Protein AF-A0A6A6SCZ5-F1 (afdb_monomer_lite)

Radius of gyration: 22.6 Å; chains: 1; bounding box: 43×75×67 Å

Secondary structure (DSSP, 8-state):
------PPP-TTSPP--EEEEEEEEEE---TT---EEEEEEEEEEEEPPTT--S------SPPSEEEEEEE-SGGGG-HHHHHHHHHHHHHHHHHHHHHHTTT--EEEEEEE----TT--HHHHHHHHHHHHHHHHHHHHS-----------

Foldseek 3Di:
DDDDPDDDDPPPDDPDFDKDWDWDWDWDDAPVPFTKIKTFIFIDGPDDPPPDDPPPPGPPDAFPAEDEDEDAAQCLVPNVVQSVVQSVVCVVCVVVCCVPVVNRTYMYMYTRNYDDPPDDPVNVVVVVVVRVVVRVVVVPDDPPPPDPPPDD

Organism: NCBI:txid1395130

pLDDT: mean 80.88, std 17.61, range [35.44, 97.88]

Sequence (152 aa):
MSRELTRRPLTGGLPLTKFRHHYIVEEAPSHDSTLCFTACIREDVVKIPEGWSSDFIIPNRRPQWSIQIYDTTPQSGNPEHLITLAEMLHSETREDREAWGRGEPDSVDIWGMPLTTDASDEERIAKCKAHVLAEITSRNAPEIFLYPATGQ

Structure (mmCIF, N/CA/C/O backbone):
data_AF-A0A6A6SCZ5-F1
#
_entry.id   AF-A0A6A6SCZ5-F1
#
loop_
_atom_site.group_PDB
_atom_site.id
_atom_site.type_symbol
_atom_site.label_atom_id
_atom_site.label_alt_id
_atom_site.label_comp_id
_atom_site.label_asym_id
_atom_site.label_entity_id
_atom_site.label_seq_id
_atom_site.pdbx_PDB_ins_code
_atom_site.Cartn_x
_atom_site.Cartn_y
_atom_site.Cartn_z
_atom_site.occupancy
_atom_site.B_iso_or_equiv
_atom_site.auth_seq_id
_atom_site.auth_comp_id
_atom_site.auth_asym_id
_atom_site.auth_atom_id
_atom_site.pdbx_PDB_model_num
ATOM 1 N N . MET A 1 1 ? 5.043 27.723 -48.270 1.00 35.44 1 MET A N 1
ATOM 2 C CA . MET A 1 1 ? 6.251 26.869 -48.310 1.00 35.44 1 MET A CA 1
ATOM 3 C C . MET A 1 1 ? 6.817 26.791 -46.899 1.00 35.44 1 MET A C 1
ATOM 5 O O . MET A 1 1 ? 7.420 27.758 -46.453 1.00 35.44 1 MET A O 1
ATOM 9 N N . SER A 1 2 ? 6.528 25.711 -46.168 1.00 41.91 2 SER A N 1
ATOM 10 C CA . SER A 1 2 ? 6.978 25.533 -44.779 1.00 41.91 2 SER A CA 1
ATOM 11 C C . SER A 1 2 ? 8.359 24.881 -44.783 1.00 41.91 2 SER A C 1
ATOM 13 O O . SER A 1 2 ? 8.536 23.836 -45.403 1.00 41.91 2 SER A O 1
ATOM 15 N N . ARG A 1 3 ? 9.353 25.522 -44.162 1.00 40.22 3 ARG A N 1
ATOM 16 C CA . ARG A 1 3 ? 10.696 24.954 -44.001 1.00 40.22 3 ARG A CA 1
ATOM 17 C C . ARG A 1 3 ? 10.643 23.933 -42.870 1.00 40.22 3 ARG A C 1
ATOM 19 O O . ARG A 1 3 ? 10.648 24.315 -41.704 1.00 40.22 3 ARG A O 1
ATOM 26 N N . GLU A 1 4 ? 10.598 22.652 -43.218 1.00 45.53 4 GLU A N 1
ATOM 27 C CA . GLU A 1 4 ? 10.929 21.583 -42.279 1.00 45.53 4 GLU A CA 1
ATOM 28 C C . GLU A 1 4 ? 12.388 21.762 -41.848 1.00 45.53 4 GLU A C 1
ATOM 30 O O . GLU A 1 4 ? 13.321 21.606 -42.636 1.00 45.53 4 GLU A O 1
ATOM 35 N N . LEU A 1 5 ? 12.594 22.158 -40.593 1.00 46.03 5 LEU A N 1
ATOM 36 C CA . LEU A 1 5 ? 13.913 22.180 -39.975 1.00 46.03 5 LEU A CA 1
ATOM 37 C C . LEU A 1 5 ? 14.334 20.732 -39.713 1.00 46.03 5 LEU A C 1
ATOM 39 O O . LEU A 1 5 ? 14.054 20.168 -38.657 1.00 46.03 5 LEU A O 1
ATOM 43 N N . THR A 1 6 ? 15.004 20.118 -40.687 1.00 48.34 6 THR A N 1
ATOM 44 C CA . THR A 1 6 ? 15.630 18.807 -40.521 1.00 48.34 6 THR A CA 1
ATOM 45 C C . THR A 1 6 ? 16.735 18.932 -39.469 1.00 48.34 6 THR A C 1
ATOM 47 O O . THR A 1 6 ? 17.794 19.515 -39.718 1.00 48.34 6 THR A O 1
ATOM 50 N N . ARG A 1 7 ? 16.477 18.437 -38.251 1.00 51.47 7 ARG A N 1
ATOM 51 C CA . ARG A 1 7 ? 17.496 18.331 -37.195 1.00 51.47 7 ARG A CA 1
ATOM 52 C C . ARG A 1 7 ? 18.674 17.512 -37.728 1.00 51.47 7 ARG A C 1
ATOM 54 O O . ARG A 1 7 ? 18.479 16.445 -38.304 1.00 51.47 7 ARG A O 1
ATOM 61 N N . ARG A 1 8 ? 19.896 18.016 -37.526 1.00 49.78 8 ARG A N 1
ATOM 62 C CA . ARG A 1 8 ? 21.132 17.306 -37.886 1.00 49.78 8 ARG A CA 1
ATOM 63 C C . ARG A 1 8 ? 21.197 15.946 -37.168 1.00 49.78 8 ARG A C 1
ATOM 65 O O . ARG A 1 8 ? 20.860 15.900 -35.983 1.00 49.78 8 ARG A O 1
ATOM 72 N N . PRO A 1 9 ? 21.669 14.873 -37.828 1.00 47.16 9 PRO A N 1
ATOM 73 C CA . PRO A 1 9 ? 21.921 13.601 -37.162 1.00 47.16 9 PRO A CA 1
ATOM 74 C C . PRO A 1 9 ? 23.042 13.779 -36.132 1.00 47.16 9 PRO A C 1
ATOM 76 O O . PRO A 1 9 ? 24.121 14.271 -36.464 1.00 47.16 9 PRO A O 1
ATOM 79 N N . LEU A 1 10 ? 22.786 13.400 -34.880 1.00 54.00 10 LEU A N 1
ATOM 80 C CA . LEU A 1 10 ? 23.804 13.337 -33.832 1.00 54.00 10 LEU A CA 1
ATOM 81 C C . LEU A 1 10 ? 24.710 12.125 -34.098 1.00 54.00 10 LEU A C 1
ATOM 83 O O . LEU A 1 10 ? 24.385 11.002 -33.727 1.00 54.00 10 LEU A O 1
ATOM 87 N N . THR A 1 11 ? 25.852 12.341 -34.746 1.00 52.09 11 THR A N 1
ATOM 88 C CA . THR A 1 11 ? 26.947 11.363 -34.823 1.00 52.09 11 THR A CA 1
ATOM 89 C C . THR A 1 11 ? 27.716 11.370 -33.503 1.00 52.09 11 THR A C 1
ATOM 91 O O . THR A 1 11 ? 28.657 12.142 -33.346 1.00 52.09 11 THR A O 1
ATOM 94 N N . GLY A 1 12 ? 27.286 10.555 -32.535 1.00 47.22 12 GLY A N 1
ATOM 95 C CA . GLY A 1 12 ? 28.046 10.336 -31.294 1.00 47.22 12 GLY A CA 1
ATOM 96 C C . GLY A 1 12 ? 27.256 9.907 -30.053 1.00 47.22 12 GLY A C 1
ATOM 97 O O . GLY A 1 12 ? 27.864 9.726 -29.005 1.00 47.22 12 GLY A O 1
ATOM 98 N N . GLY A 1 13 ? 25.932 9.751 -30.134 1.00 55.06 13 GLY A N 1
ATOM 99 C CA . GLY A 1 13 ? 25.127 9.203 -29.038 1.00 55.06 13 GLY A CA 1
ATOM 100 C C . GLY A 1 13 ? 24.869 7.712 -29.235 1.00 55.06 13 GLY A C 1
ATOM 101 O O . GLY A 1 13 ? 24.595 7.285 -30.357 1.00 55.06 13 GLY A O 1
ATOM 102 N N . LEU A 1 14 ? 24.932 6.928 -28.156 1.00 55.09 14 LEU A N 1
ATOM 103 C CA . LEU A 1 14 ? 24.394 5.566 -28.141 1.00 55.09 14 LEU A CA 1
ATOM 104 C C . LEU A 1 14 ? 22.953 5.581 -28.699 1.00 55.09 14 LEU A C 1
ATOM 106 O O . LEU A 1 14 ? 22.201 6.516 -28.396 1.00 55.09 14 LEU A O 1
ATOM 110 N N . PRO A 1 15 ? 22.553 4.604 -29.533 1.00 56.38 15 PRO A N 1
ATOM 111 C CA . PRO A 1 15 ? 21.189 4.540 -30.042 1.00 56.38 15 PRO A CA 1
ATOM 112 C C . PRO A 1 15 ? 20.201 4.461 -28.872 1.00 56.38 15 PRO A C 1
ATOM 114 O O . PRO A 1 15 ? 20.397 3.697 -27.933 1.00 56.38 15 PRO A O 1
ATOM 117 N N . LEU A 1 16 ? 19.141 5.270 -28.932 1.00 60.53 16 LEU A N 1
ATOM 118 C CA . LEU A 1 16 ? 18.112 5.330 -27.893 1.00 60.53 16 LEU A CA 1
ATOM 119 C C . LEU A 1 16 ? 17.410 3.969 -27.760 1.00 60.53 16 LEU A C 1
ATOM 121 O O . LEU A 1 16 ? 16.633 3.588 -28.642 1.00 60.53 16 LEU A O 1
ATOM 125 N N . THR A 1 17 ? 17.642 3.263 -26.653 1.00 66.75 17 THR A N 1
ATOM 126 C CA . THR A 1 17 ? 16.798 2.137 -26.236 1.00 66.75 17 THR A CA 1
ATOM 127 C C . THR A 1 17 ? 15.423 2.672 -25.847 1.00 66.75 17 THR A C 1
ATOM 129 O O . THR A 1 17 ? 15.314 3.681 -25.150 1.00 66.75 17 THR A O 1
ATOM 132 N N . LYS A 1 18 ? 14.359 2.019 -26.326 1.00 70.19 18 LYS A N 1
ATOM 133 C CA . LYS A 1 18 ? 12.979 2.373 -25.975 1.00 70.19 18 LYS A CA 1
ATOM 134 C C . LYS A 1 18 ? 12.401 1.329 -25.032 1.00 70.19 18 LYS A C 1
ATOM 136 O O . LYS A 1 18 ? 12.220 0.179 -25.435 1.00 70.19 18 LYS A O 1
ATOM 141 N N . PHE A 1 19 ? 12.059 1.768 -23.829 1.00 74.19 19 PHE A N 1
ATOM 142 C CA . PHE A 1 19 ? 11.305 0.993 -22.852 1.00 74.19 19 PHE A CA 1
ATOM 143 C C . PHE A 1 19 ? 9.825 1.377 -22.920 1.00 74.19 19 PHE A C 1
ATOM 145 O O . PHE A 1 19 ? 9.476 2.526 -23.211 1.00 74.19 19 PHE A O 1
ATOM 152 N N . ARG A 1 20 ? 8.948 0.406 -22.681 1.00 78.19 20 ARG A N 1
ATOM 153 C CA . ARG A 1 20 ? 7.534 0.621 -22.386 1.00 78.19 20 ARG A CA 1
ATOM 154 C C . ARG A 1 20 ? 7.339 0.346 -20.905 1.00 78.19 20 ARG A C 1
ATOM 156 O O . ARG A 1 20 ? 7.704 -0.720 -20.432 1.00 78.19 20 ARG A O 1
ATOM 163 N N . HIS A 1 21 ? 6.752 1.299 -20.197 1.00 80.88 21 HIS A N 1
ATOM 164 C CA . HIS A 1 21 ? 6.372 1.124 -18.801 1.00 80.88 21 HIS A CA 1
ATOM 165 C C . HIS A 1 21 ? 4.922 0.649 -18.728 1.00 80.88 21 HIS A C 1
ATOM 167 O O . HIS A 1 21 ? 4.028 1.290 -19.282 1.00 80.88 21 HIS A O 1
ATOM 173 N N . HIS A 1 22 ? 4.708 -0.466 -18.045 1.00 82.19 22 HIS A N 1
ATOM 174 C CA . HIS A 1 22 ? 3.404 -0.998 -17.687 1.00 82.19 22 HIS A CA 1
ATOM 175 C C . HIS A 1 22 ? 3.142 -0.694 -16.218 1.00 82.19 22 HIS A C 1
ATOM 177 O O . HIS A 1 22 ? 3.848 -1.211 -15.355 1.00 82.19 22 HIS A O 1
ATOM 183 N N . TYR A 1 23 ? 2.134 0.132 -15.939 1.00 86.00 23 TYR A N 1
ATOM 184 C CA . TYR A 1 23 ? 1.618 0.294 -14.583 1.00 86.00 23 TYR A CA 1
ATOM 185 C C . TYR A 1 23 ? 0.797 -0.938 -14.228 1.00 86.00 23 TYR A C 1
ATOM 187 O O . TYR A 1 23 ? -0.087 -1.343 -14.984 1.00 86.00 23 TYR A O 1
ATOM 195 N N . ILE A 1 24 ? 1.136 -1.558 -13.107 1.00 91.31 24 ILE A N 1
ATOM 196 C CA . ILE A 1 24 ? 0.499 -2.778 -12.634 1.00 91.31 24 ILE A CA 1
ATOM 197 C C . ILE A 1 24 ? 0.026 -2.526 -11.220 1.00 91.31 24 ILE A C 1
ATOM 199 O O . ILE A 1 24 ? 0.806 -2.081 -10.380 1.00 91.31 24 ILE A O 1
ATOM 203 N N . VAL A 1 25 ? -1.235 -2.863 -10.979 1.00 93.81 25 VAL A N 1
ATOM 204 C CA . VAL A 1 25 ? -1.803 -2.985 -9.643 1.00 93.81 25 VAL A CA 1
ATOM 205 C C . VAL A 1 25 ? -2.229 -4.430 -9.458 1.00 93.81 25 VAL A C 1
ATOM 207 O O . VAL A 1 25 ? -2.951 -4.983 -10.287 1.00 93.81 25 VAL A O 1
ATOM 210 N N . GLU A 1 26 ? -1.741 -5.063 -8.402 1.00 94.50 26 GLU A N 1
ATOM 211 C CA . GLU A 1 26 ? -2.026 -6.462 -8.098 1.00 94.50 26 GLU A CA 1
ATOM 212 C C . GLU A 1 26 ? -2.230 -6.664 -6.599 1.00 94.50 26 GLU A C 1
ATOM 214 O O . GLU A 1 26 ? -1.663 -5.944 -5.780 1.00 94.50 26 GLU A O 1
ATOM 219 N N . GLU A 1 27 ? -3.040 -7.655 -6.236 1.00 94.38 27 GLU A N 1
ATOM 220 C CA . GLU A 1 27 ? -3.238 -8.023 -4.837 1.00 94.38 27 GLU A CA 1
ATOM 221 C C . GLU A 1 27 ? -1.932 -8.578 -4.242 1.00 94.38 27 GLU A C 1
ATOM 223 O O . GLU A 1 27 ? -1.177 -9.326 -4.886 1.00 94.38 27 GLU A O 1
ATOM 228 N N . ALA A 1 28 ? -1.639 -8.185 -3.007 1.00 90.69 28 ALA A N 1
ATOM 229 C CA . ALA A 1 28 ? -0.485 -8.645 -2.258 1.00 90.69 28 ALA A CA 1
ATOM 230 C C . ALA A 1 28 ? -0.904 -9.590 -1.127 1.00 90.69 28 ALA A C 1
ATOM 232 O O . ALA A 1 28 ? -1.907 -9.345 -0.460 1.00 90.69 28 ALA A O 1
ATOM 233 N N . PRO A 1 29 ? -0.136 -10.670 -0.894 1.00 89.81 29 PRO A N 1
ATOM 234 C CA . PRO A 1 29 ? -0.448 -11.609 0.168 1.00 89.81 29 PRO A CA 1
ATOM 235 C C . PRO A 1 29 ? -0.301 -10.947 1.543 1.00 89.81 29 PRO A C 1
ATOM 237 O O . PRO A 1 29 ? 0.643 -10.190 1.787 1.00 89.81 29 PRO A O 1
ATOM 240 N N . SER A 1 30 ? -1.211 -11.303 2.446 1.00 92.00 30 SER A N 1
ATOM 241 C CA . SER A 1 30 ? -1.235 -10.862 3.839 1.00 92.00 30 SER A CA 1
ATOM 242 C C . SER A 1 30 ? -1.375 -12.052 4.785 1.00 92.00 30 SER A C 1
ATOM 244 O O . SER A 1 30 ? -2.025 -13.045 4.453 1.00 92.00 30 SER A O 1
ATOM 246 N N . HIS A 1 31 ? -0.778 -11.947 5.970 1.00 91.00 31 HIS A N 1
ATOM 247 C CA . HIS A 1 31 ? -0.812 -12.977 7.006 1.00 91.00 31 HIS A CA 1
ATOM 248 C C . HIS A 1 31 ? -2.222 -13.262 7.551 1.00 91.00 31 HIS A C 1
ATOM 250 O O . HIS A 1 31 ? -2.491 -14.386 7.975 1.00 91.00 31 HIS A O 1
ATOM 256 N N . ASP A 1 32 ? -3.114 -12.269 7.549 1.00 91.50 32 ASP A N 1
ATOM 257 C CA . ASP A 1 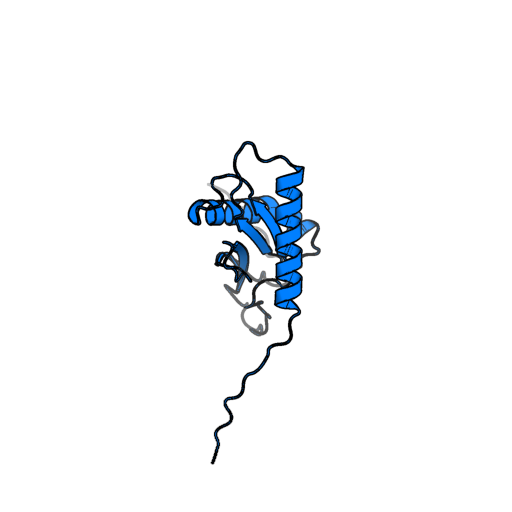32 ? -4.466 -12.345 8.116 1.00 91.50 32 ASP A CA 1
ATOM 258 C C . ASP A 1 32 ? -5.570 -12.090 7.076 1.00 91.50 32 ASP A C 1
ATOM 260 O O . ASP A 1 32 ? -6.737 -11.935 7.429 1.00 91.50 32 ASP A O 1
ATOM 264 N N . SER A 1 33 ? -5.220 -12.122 5.784 1.00 90.31 33 SER A N 1
ATOM 265 C CA . SER A 1 33 ? -6.112 -11.777 4.664 1.00 90.31 33 SER A CA 1
ATOM 266 C C . SER A 1 33 ? -6.575 -10.313 4.652 1.00 90.31 33 SER A C 1
ATOM 268 O O . SER A 1 33 ? -7.571 -9.998 3.996 1.00 90.31 33 SER A O 1
ATOM 270 N N . THR A 1 34 ? -5.870 -9.408 5.342 1.00 94.31 34 THR A N 1
ATOM 271 C CA . THR A 1 34 ? -6.079 -7.967 5.168 1.00 94.31 34 THR A CA 1
ATOM 272 C C . THR A 1 34 ? -5.862 -7.590 3.704 1.00 94.31 34 THR A C 1
ATOM 274 O O . THR A 1 34 ? -4.868 -7.980 3.087 1.00 94.31 34 THR A O 1
ATOM 277 N N . LEU A 1 35 ? -6.801 -6.822 3.140 1.00 96.44 35 LEU A N 1
ATOM 278 C CA . LEU A 1 35 ? -6.726 -6.378 1.751 1.00 96.44 35 LEU A CA 1
ATOM 279 C C . LEU A 1 35 ? -5.484 -5.513 1.542 1.00 96.44 35 LEU A C 1
ATOM 281 O O . LEU A 1 35 ? -5.298 -4.497 2.216 1.00 96.44 35 LEU A O 1
ATOM 285 N N . CYS A 1 36 ? -4.663 -5.898 0.571 1.00 96.88 36 CYS A N 1
ATOM 286 C CA . CYS A 1 36 ? -3.473 -5.161 0.193 1.00 96.88 36 CYS A CA 1
ATOM 287 C C . CYS A 1 36 ? -3.311 -5.160 -1.322 1.00 96.88 36 CYS A C 1
ATOM 289 O O . CYS A 1 36 ? -3.397 -6.210 -1.960 1.00 96.88 36 CYS A O 1
ATOM 291 N N . PHE A 1 37 ? -3.047 -3.987 -1.891 1.00 96.94 37 PHE A N 1
ATOM 292 C CA . PHE A 1 37 ? -2.743 -3.839 -3.309 1.00 96.94 37 PHE A CA 1
ATOM 293 C C . PHE A 1 37 ? -1.382 -3.184 -3.493 1.00 96.94 37 PHE A C 1
ATOM 295 O O . PHE A 1 37 ? -1.115 -2.116 -2.945 1.00 96.94 37 PHE A O 1
ATOM 302 N N . THR A 1 38 ? -0.537 -3.820 -4.297 1.00 95.31 38 THR A N 1
ATOM 303 C CA . THR A 1 38 ? 0.762 -3.297 -4.710 1.00 95.31 38 THR A CA 1
ATOM 304 C C . THR A 1 38 ? 0.626 -2.638 -6.073 1.00 95.31 38 THR A C 1
ATOM 306 O O . THR A 1 38 ? 0.236 -3.295 -7.039 1.00 95.31 38 THR A O 1
ATOM 309 N N . ALA A 1 39 ? 1.018 -1.372 -6.170 1.00 95.06 39 ALA A N 1
ATOM 310 C CA . ALA A 1 39 ? 1.233 -0.673 -7.427 1.00 95.06 39 ALA A CA 1
ATOM 311 C C . ALA A 1 39 ? 2.732 -0.588 -7.746 1.00 95.06 39 ALA A C 1
ATOM 313 O O . ALA A 1 39 ? 3.536 -0.195 -6.898 1.00 95.06 39 ALA A O 1
ATOM 314 N N . CYS A 1 40 ? 3.116 -0.955 -8.967 1.00 91.81 40 CYS A N 1
ATOM 315 C CA . CYS A 1 40 ? 4.494 -0.866 -9.455 1.00 91.81 40 CYS A CA 1
ATOM 316 C C . CYS A 1 40 ? 4.546 -0.688 -10.976 1.00 91.81 40 CYS A C 1
ATOM 318 O O . CYS A 1 40 ? 3.525 -0.743 -11.669 1.00 91.81 40 CYS A O 1
ATOM 320 N N . ILE A 1 41 ? 5.757 -0.506 -11.504 1.00 87.31 41 ILE A N 1
ATOM 321 C CA . ILE A 1 41 ? 6.014 -0.534 -12.942 1.00 87.31 41 ILE A CA 1
ATOM 322 C C . ILE A 1 41 ? 6.766 -1.796 -13.317 1.00 87.31 41 ILE A C 1
ATOM 324 O O . ILE A 1 41 ? 7.743 -2.171 -12.673 1.00 87.31 41 ILE A O 1
ATOM 328 N N . ARG A 1 42 ? 6.339 -2.406 -14.422 1.00 82.31 42 ARG A N 1
ATOM 329 C CA . ARG A 1 42 ? 7.163 -3.352 -15.171 1.00 82.31 42 ARG A CA 1
ATOM 330 C C . ARG A 1 42 ? 7.602 -2.716 -16.476 1.00 82.31 42 ARG A C 1
ATOM 332 O O . ARG A 1 42 ? 6.807 -2.088 -17.176 1.00 82.31 42 ARG A O 1
ATOM 339 N N . GLU A 1 43 ? 8.881 -2.847 -16.775 1.00 79.31 43 GLU A N 1
ATOM 340 C CA . GLU A 1 43 ? 9.455 -2.354 -18.018 1.00 79.31 43 GLU A CA 1
ATOM 341 C C . GLU A 1 43 ? 9.453 -3.471 -19.057 1.00 79.31 43 GLU A C 1
ATOM 343 O O . GLU A 1 43 ? 9.772 -4.605 -18.736 1.00 79.31 43 GLU A O 1
ATOM 348 N N . ASP A 1 44 ? 9.139 -3.148 -20.307 1.00 74.44 44 ASP A N 1
ATOM 349 C CA . ASP A 1 44 ? 9.299 -4.047 -21.446 1.00 74.44 44 ASP A CA 1
ATOM 350 C C . ASP A 1 44 ? 10.159 -3.368 -22.517 1.00 74.44 44 ASP A C 1
ATOM 352 O O . ASP A 1 44 ? 9.937 -2.207 -22.885 1.00 74.44 44 ASP A O 1
ATOM 356 N N . VAL A 1 45 ? 11.147 -4.082 -23.060 1.00 73.31 45 VAL A N 1
ATOM 357 C CA . VAL A 1 45 ? 12.006 -3.555 -24.132 1.00 73.31 45 VAL A CA 1
ATOM 358 C C . VAL A 1 45 ? 11.253 -3.619 -25.462 1.00 73.31 45 VAL A C 1
ATOM 360 O O . VAL A 1 45 ? 10.987 -4.689 -26.001 1.00 73.31 45 VAL A O 1
ATOM 363 N N . VAL A 1 46 ? 10.927 -2.453 -26.027 1.00 70.19 46 VAL A N 1
ATOM 364 C CA . VAL A 1 46 ? 10.098 -2.342 -27.245 1.00 70.19 46 VAL A CA 1
ATOM 365 C C . VAL A 1 46 ? 10.919 -2.528 -28.518 1.00 70.19 46 VAL A C 1
ATOM 367 O O . VAL A 1 46 ? 10.408 -2.995 -29.535 1.00 70.19 46 VAL A O 1
ATOM 370 N N . LYS A 1 47 ? 12.188 -2.113 -28.501 1.00 67.94 47 LYS A N 1
ATOM 371 C CA . LYS A 1 47 ? 13.084 -2.239 -29.652 1.00 67.94 47 LYS A CA 1
ATOM 372 C C . LYS A 1 47 ? 14.535 -2.311 -29.195 1.00 67.94 47 LYS A C 1
ATOM 374 O O . LYS A 1 47 ? 15.049 -1.345 -28.634 1.00 67.94 47 LYS A O 1
ATOM 379 N N . ILE A 1 48 ? 15.187 -3.424 -29.514 1.00 65.19 48 ILE A N 1
ATOM 380 C CA . ILE A 1 48 ? 16.636 -3.586 -29.389 1.00 65.19 48 ILE A CA 1
ATOM 381 C C . ILE A 1 48 ? 17.265 -3.101 -30.709 1.00 65.19 48 ILE A C 1
ATOM 383 O O . ILE A 1 48 ? 16.808 -3.517 -31.779 1.00 65.19 48 ILE A O 1
ATOM 387 N N . PRO A 1 49 ? 18.244 -2.181 -30.687 1.00 67.12 49 PRO A N 1
ATOM 388 C CA . PRO A 1 49 ? 18.981 -1.793 -31.887 1.00 67.12 49 PRO A CA 1
ATOM 389 C C . PRO A 1 49 ? 19.663 -2.996 -32.560 1.00 67.12 49 PRO A C 1
ATOM 391 O O . PRO A 1 49 ? 20.149 -3.905 -31.894 1.00 67.12 49 PRO A O 1
ATOM 394 N N . GLU A 1 50 ? 19.714 -2.998 -33.891 1.00 66.94 50 GLU A N 1
ATOM 395 C CA . GLU A 1 50 ? 20.325 -4.085 -34.662 1.00 66.94 50 GLU A CA 1
ATOM 396 C C . GLU A 1 50 ? 21.820 -4.230 -34.310 1.00 66.94 50 GLU A C 1
ATOM 398 O O . GLU A 1 50 ? 22.548 -3.238 -34.245 1.00 66.94 50 GLU A O 1
ATOM 403 N N . GLY A 1 51 ? 22.264 -5.460 -34.024 1.00 66.00 51 GLY A N 1
ATOM 404 C CA . GLY A 1 51 ? 23.633 -5.760 -33.579 1.00 66.00 51 GLY A CA 1
ATOM 405 C C . GLY A 1 51 ? 23.871 -5.704 -32.062 1.00 66.00 51 GLY A C 1
ATOM 406 O O . GLY A 1 51 ? 25.004 -5.909 -31.633 1.00 66.00 51 GLY A O 1
ATOM 407 N N . TRP A 1 52 ? 22.838 -5.451 -31.251 1.00 61.22 52 TRP A N 1
ATOM 408 C CA . TRP A 1 52 ? 22.912 -5.494 -29.785 1.00 61.22 52 TRP A CA 1
ATOM 409 C C . TRP A 1 52 ? 22.304 -6.784 -29.230 1.00 61.22 52 TRP A C 1
ATOM 411 O O . TRP A 1 52 ? 21.328 -7.303 -29.771 1.00 61.22 52 TRP A O 1
ATOM 421 N N . SER A 1 53 ? 22.880 -7.291 -28.137 1.00 60.84 53 SER A N 1
ATOM 422 C CA . SER A 1 53 ? 22.343 -8.459 -27.435 1.00 60.84 53 SER A CA 1
ATOM 423 C C . SER A 1 53 ? 21.050 -8.113 -26.689 1.00 60.84 53 SER A C 1
ATOM 425 O O . SER A 1 53 ? 20.887 -6.988 -26.213 1.00 60.84 53 SER A O 1
ATOM 427 N N . SER A 1 54 ? 20.139 -9.081 -26.550 1.00 59.88 54 SER A N 1
ATOM 428 C CA . SER A 1 54 ? 18.914 -8.941 -25.749 1.00 59.88 54 SER A CA 1
ATOM 429 C C . SER A 1 54 ? 19.144 -9.133 -24.248 1.00 59.88 54 SER A C 1
ATOM 431 O O . SER A 1 54 ? 18.176 -9.288 -23.512 1.00 59.88 54 SER A O 1
ATOM 433 N N . ASP A 1 55 ? 20.396 -9.129 -23.787 1.00 61.38 55 ASP A N 1
ATOM 434 C CA . ASP A 1 55 ? 20.790 -9.421 -22.399 1.00 61.38 55 ASP A CA 1
ATOM 435 C C . ASP A 1 55 ? 20.423 -8.305 -21.399 1.00 61.38 55 ASP A C 1
ATOM 437 O O . ASP A 1 55 ? 21.006 -8.203 -20.320 1.00 61.38 55 ASP A O 1
ATOM 441 N N . PHE A 1 56 ? 19.459 -7.446 -21.738 1.00 63.62 56 PHE A N 1
ATOM 442 C CA . PHE A 1 56 ? 18.883 -6.510 -20.784 1.00 63.62 56 PHE A CA 1
ATOM 443 C C . PHE A 1 56 ? 18.166 -7.313 -19.698 1.00 63.62 56 PHE A C 1
ATOM 445 O O . PHE A 1 56 ? 17.181 -8.003 -19.964 1.00 63.62 56 PHE A O 1
ATOM 452 N N . ILE A 1 57 ? 18.664 -7.226 -18.465 1.00 59.34 57 ILE A N 1
ATOM 453 C CA . ILE A 1 57 ? 17.996 -7.814 -17.306 1.00 59.34 57 ILE A CA 1
ATOM 454 C C . ILE A 1 57 ? 16.792 -6.931 -16.994 1.00 59.34 57 ILE A C 1
ATOM 456 O O . ILE A 1 57 ? 16.907 -5.934 -16.290 1.00 59.34 57 ILE A O 1
ATOM 460 N N . ILE A 1 58 ? 15.641 -7.293 -17.553 1.00 63.16 58 ILE A N 1
ATOM 461 C CA . ILE A 1 58 ? 14.360 -6.717 -17.163 1.00 63.16 58 ILE A CA 1
ATOM 462 C C . ILE A 1 58 ? 13.926 -7.422 -15.873 1.00 63.16 58 ILE A C 1
ATOM 464 O O . ILE A 1 58 ? 13.746 -8.647 -15.887 1.00 63.16 58 ILE A O 1
ATOM 468 N N . PRO A 1 59 ? 13.744 -6.703 -14.753 1.00 62.78 59 PRO A N 1
ATOM 469 C CA . PRO A 1 59 ? 13.208 -7.302 -13.542 1.00 62.78 59 PRO A CA 1
ATOM 470 C C . PRO A 1 59 ? 11.799 -7.845 -13.821 1.00 62.78 59 PRO A C 1
ATOM 472 O O . PRO A 1 59 ? 10.857 -7.087 -14.027 1.00 62.78 59 PRO A O 1
ATOM 475 N N . ASN A 1 60 ? 11.635 -9.173 -13.835 1.00 63.97 60 ASN A N 1
ATOM 476 C CA . ASN A 1 60 ? 10.309 -9.796 -13.973 1.00 63.97 60 ASN A CA 1
ATOM 477 C C . ASN A 1 60 ? 9.569 -9.938 -12.632 1.00 63.97 60 ASN A C 1
ATOM 479 O O . ASN A 1 60 ? 8.439 -10.429 -12.592 1.00 63.97 60 ASN A O 1
ATOM 483 N N . ARG A 1 61 ? 10.234 -9.566 -11.533 1.00 69.38 61 ARG A N 1
ATOM 484 C CA . ARG A 1 61 ? 9.741 -9.694 -10.162 1.00 69.38 61 ARG A CA 1
ATOM 485 C C . ARG A 1 61 ? 9.244 -8.345 -9.668 1.00 69.38 61 ARG A C 1
ATOM 487 O O . ARG A 1 61 ? 9.696 -7.308 -10.149 1.00 69.38 61 ARG A O 1
ATOM 494 N N . ARG A 1 62 ? 8.345 -8.374 -8.679 1.00 74.25 62 ARG A N 1
ATOM 495 C CA . ARG A 1 62 ? 7.987 -7.169 -7.923 1.00 74.25 62 ARG A CA 1
ATOM 496 C C . ARG A 1 62 ? 9.266 -6.502 -7.397 1.00 74.25 62 ARG A C 1
ATOM 498 O O . ARG A 1 62 ? 10.185 -7.230 -6.998 1.00 74.25 62 ARG A O 1
ATOM 505 N N . PRO A 1 63 ? 9.326 -5.161 -7.394 1.00 83.88 63 PRO A N 1
ATOM 506 C CA . PRO A 1 63 ? 10.381 -4.434 -6.706 1.00 83.88 63 PRO A CA 1
ATOM 507 C C . PRO A 1 63 ? 10.602 -4.980 -5.294 1.00 83.88 63 PRO A C 1
ATOM 509 O O . PRO A 1 63 ? 9.649 -5.326 -4.597 1.00 83.88 63 PRO A O 1
ATOM 512 N N . GLN A 1 64 ? 11.865 -5.095 -4.880 1.00 81.81 64 GLN A N 1
ATOM 513 C CA . GLN A 1 64 ? 12.191 -5.595 -3.540 1.00 81.81 64 GLN A CA 1
ATOM 514 C C . GLN A 1 64 ? 11.782 -4.595 -2.452 1.00 81.81 64 GLN A C 1
ATOM 516 O O . GLN A 1 64 ? 11.463 -4.992 -1.331 1.00 81.81 64 GLN A O 1
ATOM 521 N N . TRP A 1 65 ? 11.817 -3.306 -2.782 1.00 83.62 65 TRP A N 1
ATOM 522 C CA . TRP A 1 65 ? 11.480 -2.219 -1.879 1.00 83.62 65 TRP A CA 1
ATOM 523 C C . TRP A 1 65 ? 10.057 -1.748 -2.137 1.00 83.62 65 TRP A C 1
ATOM 525 O O . TRP A 1 65 ? 9.699 -1.451 -3.277 1.00 83.62 65 TRP A O 1
ATOM 535 N N . SER A 1 66 ? 9.275 -1.636 -1.065 1.00 89.81 66 SER A N 1
ATOM 536 C CA . SER A 1 66 ? 7.943 -1.052 -1.117 1.00 89.81 66 SER A CA 1
ATOM 537 C C . SER A 1 66 ? 7.743 0.021 -0.052 1.00 89.81 66 SER A C 1
ATOM 539 O O . SER A 1 66 ? 8.227 -0.085 1.080 1.00 89.81 66 SER A O 1
ATOM 541 N N . ILE A 1 67 ? 7.014 1.070 -0.420 1.00 92.38 67 ILE A N 1
ATOM 542 C CA . ILE A 1 67 ? 6.464 2.055 0.508 1.00 92.38 67 ILE A CA 1
ATOM 543 C C . ILE A 1 67 ? 5.104 1.534 0.956 1.00 92.38 67 ILE A C 1
ATOM 545 O O . ILE A 1 67 ? 4.208 1.356 0.136 1.00 92.38 67 ILE A O 1
ATOM 549 N N . GLN A 1 68 ? 4.940 1.305 2.256 1.00 94.38 68 GLN A N 1
ATOM 550 C CA . GLN A 1 68 ? 3.685 0.809 2.818 1.00 94.38 68 GLN A CA 1
ATOM 551 C C . GLN A 1 68 ? 2.837 1.966 3.339 1.00 94.38 68 GLN A C 1
ATOM 553 O O . GLN A 1 68 ? 3.272 2.723 4.209 1.00 94.38 68 GLN A O 1
ATOM 558 N N . ILE A 1 69 ? 1.612 2.075 2.836 1.00 96.62 69 ILE A N 1
ATOM 559 C CA . ILE A 1 69 ? 0.631 3.084 3.230 1.00 96.62 69 ILE A CA 1
ATOM 560 C C . ILE A 1 69 ? -0.605 2.360 3.750 1.00 96.62 69 ILE A C 1
ATOM 562 O O . ILE A 1 69 ? -1.108 1.431 3.126 1.00 96.62 69 ILE A O 1
ATOM 566 N N . TYR A 1 70 ? -1.097 2.793 4.906 1.00 97.12 70 TYR A N 1
ATOM 567 C CA . TYR A 1 70 ? -2.302 2.248 5.519 1.00 97.12 70 TYR A CA 1
ATOM 568 C 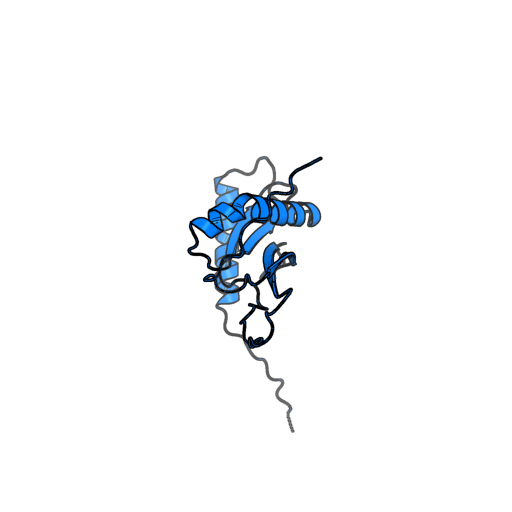C . TYR A 1 70 ? -3.457 3.218 5.313 1.00 97.12 70 TYR A C 1
ATOM 570 O O . TYR A 1 70 ? -3.449 4.319 5.868 1.00 97.12 70 TYR A O 1
ATOM 578 N N . ASP A 1 71 ? -4.460 2.801 4.547 1.00 97.88 71 ASP A N 1
ATOM 579 C CA . ASP A 1 71 ? -5.716 3.525 4.457 1.00 97.88 71 ASP A CA 1
ATOM 580 C C . ASP A 1 71 ? -6.637 3.078 5.594 1.00 97.88 71 ASP A C 1
ATOM 582 O O . ASP A 1 71 ? -7.142 1.952 5.632 1.00 97.88 71 ASP A O 1
ATOM 586 N N . THR A 1 72 ? -6.848 3.988 6.543 1.00 97.38 72 THR A N 1
ATOM 587 C CA . THR A 1 72 ? -7.708 3.748 7.706 1.00 97.38 72 THR A CA 1
ATOM 588 C C . THR A 1 72 ? -9.113 4.330 7.560 1.00 97.38 72 THR A C 1
ATOM 590 O O . THR A 1 72 ? -9.887 4.354 8.520 1.00 97.38 72 THR A O 1
ATOM 593 N N . THR A 1 73 ? -9.469 4.837 6.381 1.00 96.75 73 THR A N 1
ATOM 594 C CA . THR A 1 73 ? -10.814 5.356 6.128 1.00 96.75 73 THR A CA 1
ATOM 595 C C . THR A 1 73 ? -11.846 4.223 6.127 1.00 96.75 73 THR A C 1
ATOM 597 O O . THR A 1 73 ? -11.516 3.086 5.804 1.00 96.75 73 THR A O 1
ATOM 600 N N . PRO A 1 74 ? -13.130 4.493 6.426 1.00 96.06 74 PRO A N 1
ATOM 601 C CA . PRO A 1 74 ? -14.167 3.458 6.375 1.00 96.06 74 PRO A CA 1
ATOM 602 C C . PRO A 1 74 ? -14.300 2.763 5.008 1.00 96.06 74 PRO A C 1
ATOM 604 O O . PRO A 1 74 ? -14.798 1.644 4.926 1.00 96.06 74 PRO A O 1
ATOM 607 N N . GLN A 1 75 ? -13.881 3.434 3.929 1.00 95.88 75 GLN A N 1
ATOM 608 C CA . GLN A 1 75 ? -13.967 2.935 2.556 1.00 95.88 75 GLN A CA 1
ATOM 609 C C . GLN A 1 75 ? -12.841 1.960 2.207 1.00 95.88 75 GLN A C 1
ATOM 611 O O . GLN A 1 75 ? -12.932 1.279 1.190 1.00 95.88 75 GLN A O 1
ATOM 616 N N . SER A 1 76 ? -11.815 1.835 3.052 1.00 96.19 76 SER A N 1
ATOM 617 C CA . SER A 1 76 ? -10.650 0.995 2.775 1.00 96.19 76 SER A CA 1
ATOM 618 C C . SER A 1 76 ? -10.931 -0.511 2.838 1.00 96.19 76 SER A C 1
ATOM 620 O O . SER A 1 76 ? -10.067 -1.315 2.513 1.00 96.19 76 SER A O 1
ATOM 622 N N . GLY A 1 77 ? -12.164 -0.910 3.172 1.00 94.50 77 GLY A N 1
ATOM 623 C CA . GLY A 1 77 ? -12.669 -2.265 2.934 1.00 94.50 77 GLY A CA 1
ATOM 624 C C . GLY A 1 77 ? -13.127 -2.532 1.490 1.00 94.50 77 GLY A C 1
ATOM 625 O O . GLY A 1 77 ? -13.503 -3.660 1.186 1.00 94.50 77 GLY A O 1
ATOM 626 N N . ASN A 1 78 ? -13.140 -1.525 0.607 1.00 97.44 78 ASN A N 1
ATOM 627 C CA . ASN A 1 78 ? -13.511 -1.670 -0.802 1.00 97.44 78 ASN A CA 1
ATOM 628 C C . ASN A 1 78 ? -12.258 -1.888 -1.682 1.00 97.44 78 ASN A C 1
ATOM 630 O O . ASN A 1 78 ? -11.448 -0.967 -1.810 1.00 97.44 78 ASN A O 1
ATOM 634 N N . PRO A 1 79 ? -12.117 -3.045 -2.356 1.00 97.06 79 PRO A N 1
ATOM 635 C CA . PRO A 1 79 ? -10.995 -3.311 -3.255 1.00 97.06 79 PRO A CA 1
ATOM 636 C C . PRO A 1 79 ? -10.823 -2.284 -4.381 1.00 97.06 79 PRO A C 1
ATOM 638 O O . PRO A 1 79 ? -9.700 -1.884 -4.667 1.00 97.06 79 PRO A O 1
ATOM 641 N N . GLU A 1 80 ? -11.908 -1.813 -5.004 1.00 97.62 80 GLU A N 1
ATOM 642 C CA . GLU A 1 80 ? -11.827 -0.855 -6.121 1.00 97.62 80 GLU A CA 1
ATOM 643 C C . GLU A 1 80 ? -11.245 0.492 -5.676 1.00 97.62 80 GLU A C 1
ATOM 645 O O . GLU A 1 80 ? -10.468 1.120 -6.400 1.00 97.62 80 GLU A O 1
ATOM 650 N N . HIS A 1 81 ? -11.590 0.911 -4.455 1.00 97.38 81 HIS A N 1
ATOM 651 C CA . HIS A 1 81 ? -11.039 2.109 -3.828 1.00 97.38 81 HIS A CA 1
ATOM 652 C C . HIS A 1 81 ? -9.532 1.964 -3.603 1.00 97.38 81 HIS A C 1
ATOM 654 O O . HIS A 1 81 ? -8.773 2.842 -4.006 1.00 97.38 81 HIS A O 1
ATOM 660 N N . LEU A 1 82 ? -9.086 0.834 -3.045 1.00 97.75 82 LEU A N 1
ATOM 661 C CA . LEU A 1 82 ? -7.661 0.581 -2.811 1.00 97.75 82 LEU A CA 1
ATOM 662 C C . LEU A 1 82 ? -6.860 0.478 -4.114 1.00 97.75 82 LEU A C 1
ATOM 664 O O . LEU A 1 82 ? -5.761 1.018 -4.183 1.00 97.75 82 LEU A O 1
ATOM 668 N N . ILE A 1 83 ? -7.409 -0.167 -5.148 1.00 97.12 83 ILE A N 1
ATOM 669 C CA . ILE A 1 83 ? -6.778 -0.259 -6.475 1.00 97.12 83 ILE A CA 1
ATOM 670 C C . ILE A 1 83 ? -6.581 1.140 -7.063 1.00 97.12 83 ILE A C 1
ATOM 672 O O . ILE A 1 83 ? -5.473 1.490 -7.470 1.00 97.12 83 ILE A O 1
ATOM 676 N N . THR A 1 84 ? -7.642 1.952 -7.055 1.00 96.88 84 THR A N 1
ATOM 677 C CA . THR A 1 84 ? -7.605 3.332 -7.562 1.00 96.88 84 THR A CA 1
ATOM 678 C C . THR A 1 84 ? -6.597 4.173 -6.779 1.00 96.88 84 THR A C 1
ATOM 680 O O . THR A 1 84 ? -5.805 4.909 -7.365 1.00 96.88 84 THR A O 1
ATOM 683 N N . LEU A 1 85 ? -6.587 4.036 -5.450 1.00 97.38 85 LEU A N 1
ATOM 684 C CA . LEU A 1 85 ? -5.664 4.741 -4.566 1.00 97.38 85 LEU A CA 1
ATOM 685 C C . LEU A 1 85 ? -4.207 4.325 -4.814 1.00 97.38 85 LEU A C 1
ATOM 687 O O . LEU A 1 85 ? -3.332 5.188 -4.861 1.00 97.38 85 LEU A O 1
ATOM 691 N N . ALA A 1 86 ? -3.943 3.032 -5.014 1.00 96.81 86 ALA A N 1
ATOM 692 C CA . ALA A 1 86 ? -2.612 2.511 -5.307 1.00 96.81 86 ALA A CA 1
ATOM 693 C C . ALA A 1 86 ? -2.084 3.033 -6.651 1.00 96.81 86 ALA A C 1
ATOM 695 O O . ALA A 1 86 ? -0.951 3.513 -6.720 1.00 96.81 86 ALA A O 1
ATOM 696 N N . GLU A 1 87 ? -2.907 2.998 -7.703 1.00 95.06 87 GLU A N 1
ATOM 697 C CA . GLU A 1 87 ? -2.545 3.524 -9.024 1.00 95.06 87 GLU A CA 1
ATOM 698 C C . GLU A 1 87 ? -2.270 5.033 -8.980 1.00 95.06 87 GLU A C 1
ATOM 700 O O . GLU A 1 87 ? -1.241 5.500 -9.480 1.00 95.06 87 GLU A O 1
ATOM 705 N N . MET A 1 88 ? -3.158 5.794 -8.337 1.00 95.62 88 MET A N 1
ATOM 706 C CA . MET A 1 88 ? -3.028 7.243 -8.192 1.00 95.62 88 MET A CA 1
ATOM 707 C C . MET A 1 88 ? -1.755 7.603 -7.419 1.00 95.62 88 MET A C 1
ATOM 709 O O . MET A 1 88 ? -0.913 8.329 -7.938 1.00 95.62 88 MET A O 1
ATOM 713 N N . LEU A 1 89 ? -1.552 7.044 -6.222 1.00 95.69 89 LEU A N 1
ATOM 714 C CA . LEU A 1 89 ? -0.380 7.363 -5.403 1.00 95.69 89 LEU A CA 1
ATOM 715 C C . LEU A 1 89 ? 0.919 6.961 -6.090 1.00 95.69 89 LEU A C 1
ATOM 717 O O . LEU A 1 89 ? 1.887 7.722 -6.069 1.00 95.69 89 LEU A O 1
ATOM 721 N N . HIS A 1 90 ? 0.954 5.785 -6.718 1.00 93.62 90 HIS A N 1
ATOM 722 C CA . HIS A 1 90 ? 2.142 5.352 -7.432 1.00 93.62 90 HIS A CA 1
ATOM 723 C C . HIS A 1 90 ? 2.454 6.281 -8.608 1.00 93.62 90 HIS A C 1
ATOM 725 O O . HIS A 1 90 ? 3.613 6.661 -8.762 1.00 93.62 90 HIS A O 1
ATOM 731 N N . SER A 1 91 ? 1.456 6.638 -9.426 1.00 91.56 91 SER A N 1
ATOM 732 C CA . SER A 1 91 ? 1.645 7.477 -10.617 1.00 91.56 91 SER A CA 1
ATOM 733 C C . SER A 1 91 ? 2.023 8.920 -10.276 1.00 91.56 91 SER A C 1
ATOM 735 O O . SER A 1 91 ? 2.968 9.439 -10.865 1.00 91.56 91 SER A O 1
ATOM 737 N N . GLU A 1 92 ? 1.365 9.539 -9.293 1.00 93.25 92 GLU A N 1
ATOM 738 C CA . GLU A 1 92 ? 1.606 10.936 -8.911 1.00 93.25 92 GLU A CA 1
ATOM 739 C C . GLU A 1 92 ? 2.943 11.143 -8.194 1.00 93.25 92 GLU A C 1
ATOM 741 O O . GLU A 1 92 ? 3.592 12.167 -8.382 1.00 93.25 92 GLU A O 1
ATOM 746 N N . THR A 1 93 ? 3.388 10.172 -7.391 1.00 91.44 93 THR A N 1
ATOM 747 C CA . THR A 1 93 ? 4.640 10.299 -6.621 1.00 91.44 93 THR A CA 1
ATOM 748 C C . THR A 1 93 ? 5.858 9.736 -7.346 1.00 91.44 93 THR A C 1
ATOM 750 O O . THR A 1 93 ? 6.978 9.858 -6.853 1.00 91.44 93 THR A O 1
ATOM 753 N N . ARG A 1 94 ? 5.665 9.084 -8.500 1.00 88.31 94 ARG A N 1
ATOM 754 C CA . ARG A 1 94 ? 6.719 8.346 -9.206 1.00 88.31 94 ARG A CA 1
ATOM 755 C C . ARG A 1 94 ? 7.934 9.207 -9.521 1.00 88.31 94 ARG A C 1
ATOM 757 O O . ARG A 1 94 ? 9.041 8.798 -9.200 1.00 88.31 94 ARG A O 1
ATOM 764 N N . GLU A 1 95 ? 7.739 10.341 -10.189 1.00 85.94 95 GLU A N 1
ATOM 765 C CA . GLU A 1 95 ? 8.859 11.144 -10.699 1.00 85.94 95 GLU A CA 1
ATOM 766 C C . GLU A 1 95 ? 9.764 11.617 -9.555 1.00 85.94 95 GLU A C 1
ATOM 768 O O . GLU A 1 95 ? 10.989 11.527 -9.646 1.00 85.94 95 GLU A O 1
ATOM 773 N N . ASP A 1 96 ? 9.158 12.020 -8.437 1.00 87.69 96 ASP A N 1
ATOM 774 C CA . ASP A 1 96 ? 9.887 12.369 -7.222 1.00 87.69 96 ASP A CA 1
ATOM 775 C C . ASP A 1 96 ? 10.606 11.146 -6.636 1.00 87.69 96 ASP A C 1
ATOM 777 O O . ASP A 1 96 ? 11.799 11.211 -6.331 1.00 87.69 96 ASP A O 1
ATOM 781 N N . ARG A 1 97 ? 9.921 10.002 -6.513 1.00 87.56 97 ARG A N 1
ATOM 782 C CA . ARG A 1 97 ? 10.535 8.764 -6.005 1.00 87.56 97 ARG A CA 1
ATOM 783 C C . ARG A 1 97 ? 11.713 8.311 -6.866 1.00 87.56 97 ARG A C 1
ATOM 785 O O . ARG A 1 97 ? 12.741 7.951 -6.309 1.00 87.56 97 ARG A O 1
ATOM 792 N N . GLU A 1 98 ? 11.634 8.413 -8.188 1.00 83.44 98 GLU A N 1
ATOM 793 C CA . GLU A 1 98 ? 12.743 8.092 -9.095 1.00 83.44 98 GLU A CA 1
ATOM 794 C C . GLU A 1 98 ? 13.913 9.076 -8.947 1.00 83.44 98 GLU A C 1
ATOM 796 O O . GLU A 1 98 ? 15.072 8.653 -8.874 1.00 83.44 98 GLU A O 1
ATOM 801 N N . ALA A 1 99 ? 13.625 10.379 -8.846 1.00 84.44 99 ALA A N 1
ATOM 802 C CA . ALA A 1 99 ? 14.642 11.419 -8.700 1.00 84.44 99 ALA A CA 1
ATOM 803 C C . ALA A 1 99 ? 15.460 11.268 -7.405 1.00 84.44 99 ALA A C 1
ATOM 805 O O . ALA A 1 99 ? 16.679 11.464 -7.410 1.00 84.44 99 ALA A O 1
ATOM 806 N N . TRP A 1 100 ? 14.808 10.895 -6.300 1.00 81.00 100 TRP A N 1
ATOM 807 C CA . TRP A 1 100 ? 15.448 10.753 -4.985 1.00 81.00 100 TRP A CA 1
ATOM 808 C C . TRP A 1 100 ? 15.879 9.314 -4.661 1.00 81.00 100 TRP A C 1
ATOM 810 O O . TRP A 1 100 ? 16.815 9.107 -3.885 1.00 81.00 100 TRP A O 1
ATOM 820 N N . GLY A 1 101 ? 15.245 8.318 -5.278 1.00 72.50 101 GLY A N 1
ATOM 821 C CA . GLY A 1 101 ? 15.434 6.881 -5.053 1.00 72.50 101 GLY A CA 1
ATOM 822 C C . GLY A 1 101 ? 16.623 6.263 -5.787 1.00 72.50 101 GLY A C 1
ATOM 823 O O . GLY A 1 101 ? 16.749 5.044 -5.830 1.00 72.50 101 GLY A O 1
ATOM 824 N N . ARG A 1 102 ? 17.511 7.085 -6.365 1.00 73.00 102 ARG A N 1
ATOM 825 C CA . ARG A 1 102 ? 18.690 6.648 -7.143 1.00 73.00 102 ARG A CA 1
ATOM 826 C C . ARG A 1 102 ? 18.351 5.747 -8.342 1.00 73.00 102 ARG A C 1
ATOM 828 O O . ARG A 1 102 ? 19.227 5.030 -8.817 1.00 73.00 102 ARG A O 1
ATOM 835 N N . GLY A 1 103 ? 17.116 5.807 -8.841 1.00 69.69 103 GLY A N 1
ATOM 836 C CA . GLY A 1 103 ? 16.651 4.972 -9.950 1.00 69.69 103 GLY A CA 1
ATOM 837 C C . GLY A 1 103 ? 16.454 3.493 -9.606 1.00 69.69 103 GLY A C 1
ATOM 838 O O . GLY A 1 103 ? 16.331 2.687 -10.524 1.00 69.69 103 GLY A O 1
ATOM 839 N N . GLU A 1 104 ? 16.436 3.121 -8.321 1.00 77.50 104 GLU A N 1
ATOM 840 C CA . GLU A 1 104 ? 16.048 1.768 -7.917 1.00 77.50 104 GLU A CA 1
ATOM 841 C C . GLU A 1 104 ? 14.528 1.599 -8.072 1.00 77.50 104 GLU A C 1
ATOM 843 O O . GLU A 1 104 ? 13.779 2.456 -7.594 1.00 77.50 104 GLU A O 1
ATOM 848 N N . PRO A 1 105 ? 14.050 0.512 -8.706 1.00 79.00 105 PRO A N 1
ATOM 849 C CA . PRO A 1 105 ? 12.626 0.228 -8.778 1.00 79.00 105 PRO A CA 1
ATOM 850 C C . PRO A 1 105 ? 12.035 0.073 -7.379 1.00 79.00 105 PRO A C 1
ATOM 852 O O . PRO A 1 105 ? 12.568 -0.661 -6.542 1.00 79.00 105 PRO A O 1
ATOM 855 N N . ASP A 1 106 ? 10.893 0.706 -7.155 1.00 88.56 106 ASP A N 1
ATOM 856 C CA . ASP A 1 106 ? 10.116 0.590 -5.933 1.00 88.56 106 ASP A CA 1
ATOM 857 C C . ASP A 1 106 ? 8.634 0.337 -6.243 1.00 88.56 106 ASP A C 1
ATOM 859 O O . ASP A 1 106 ? 8.160 0.462 -7.376 1.00 88.56 106 ASP A O 1
ATOM 863 N N . SER A 1 107 ? 7.898 -0.090 -5.224 1.00 92.25 107 SER A N 1
ATOM 864 C CA . SER A 1 107 ? 6.449 -0.240 -5.287 1.00 92.25 107 SER A CA 1
ATOM 865 C C . SER A 1 107 ? 5.765 0.526 -4.163 1.00 92.25 107 SER A C 1
ATOM 867 O O . SER A 1 107 ? 6.385 0.922 -3.175 1.00 92.25 107 SER A O 1
ATOM 869 N N . VAL A 1 108 ? 4.463 0.736 -4.308 1.00 95.06 108 VAL A N 1
ATOM 870 C CA . VAL A 1 108 ? 3.609 1.280 -3.253 1.00 95.06 108 VAL A CA 1
ATOM 871 C C . VAL A 1 108 ? 2.599 0.208 -2.874 1.00 95.06 108 VAL A C 1
ATOM 873 O O . VAL A 1 108 ? 1.852 -0.253 -3.732 1.00 95.06 108 VAL A O 1
ATOM 876 N N . ASP A 1 109 ? 2.576 -0.176 -1.602 1.00 95.88 109 ASP A N 1
ATOM 877 C CA . ASP A 1 109 ? 1.616 -1.128 -1.048 1.00 95.88 109 ASP A CA 1
ATOM 878 C C . ASP A 1 109 ? 0.557 -0.367 -0.249 1.00 95.88 109 ASP A C 1
ATOM 880 O O . ASP A 1 109 ? 0.885 0.323 0.721 1.00 95.88 109 ASP A O 1
ATOM 884 N N . ILE A 1 110 ? -0.710 -0.503 -0.637 1.00 97.81 110 ILE A N 1
ATOM 885 C CA . ILE A 1 110 ? -1.849 0.104 0.054 1.00 97.81 110 ILE A CA 1
ATOM 886 C C . ILE A 1 110 ? -2.588 -0.965 0.852 1.00 97.81 110 ILE A C 1
ATOM 888 O O . ILE A 1 110 ? -3.219 -1.852 0.278 1.00 97.81 110 ILE A O 1
ATOM 892 N N . TRP A 1 111 ? -2.544 -0.836 2.174 1.00 97.75 111 TRP A N 1
ATOM 893 C CA . TRP A 1 111 ? -3.234 -1.696 3.129 1.00 97.75 111 TRP A CA 1
ATOM 894 C C . TRP A 1 111 ? -4.598 -1.116 3.495 1.00 97.75 111 TRP A C 1
ATOM 896 O O . TRP A 1 111 ? -4.688 0.013 3.984 1.00 97.75 111 TRP A O 1
ATOM 906 N N . GLY A 1 112 ? -5.656 -1.898 3.298 1.00 97.50 112 GLY A N 1
ATOM 907 C CA . GLY A 1 112 ? -7.012 -1.546 3.693 1.00 97.50 112 GLY A CA 1
ATOM 908 C C . GLY A 1 112 ? -7.300 -1.929 5.137 1.00 97.50 112 GLY A C 1
ATOM 909 O O . GLY A 1 112 ? -7.517 -3.099 5.437 1.00 97.50 112 GLY A O 1
ATOM 910 N N . MET A 1 113 ? -7.342 -0.950 6.040 1.00 96.19 113 MET A N 1
ATOM 911 C CA . MET A 1 113 ? -7.725 -1.169 7.436 1.00 96.19 113 MET A CA 1
ATOM 912 C C . MET A 1 113 ? -8.917 -0.295 7.835 1.00 96.19 113 MET A C 1
ATOM 914 O O . MET A 1 113 ? -8.726 0.746 8.469 1.00 96.19 113 MET A O 1
ATOM 918 N N . PRO A 1 114 ? -10.154 -0.681 7.489 1.00 96.44 114 PRO A N 1
ATOM 919 C CA . PRO A 1 114 ? -11.303 0.189 7.677 1.00 96.44 114 PRO A CA 1
ATOM 920 C C . PRO A 1 114 ? -11.541 0.467 9.159 1.00 96.44 114 PRO A C 1
ATOM 922 O O . PRO A 1 114 ? -11.802 -0.439 9.953 1.00 96.44 114 PRO A O 1
ATOM 925 N N . LEU A 1 115 ? -11.463 1.744 9.528 1.00 95.44 115 LEU A N 1
ATOM 926 C CA . L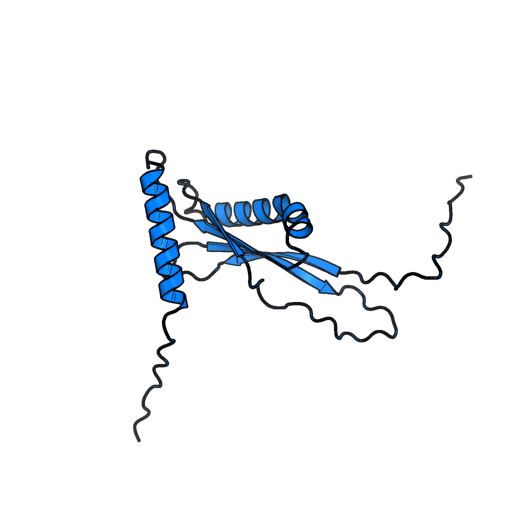EU A 1 115 ? -11.791 2.230 10.861 1.00 95.44 115 LEU A CA 1
ATOM 927 C C . LEU A 1 115 ? -12.919 3.241 10.782 1.00 95.44 115 LEU A C 1
ATOM 929 O O . LEU A 1 115 ? -13.090 3.952 9.791 1.00 95.44 115 LEU A O 1
ATOM 933 N N . THR A 1 116 ? -13.707 3.295 11.849 1.00 95.19 116 THR A N 1
ATOM 934 C CA . THR A 1 116 ? -14.814 4.236 11.961 1.00 95.19 116 THR A CA 1
ATOM 935 C C . THR A 1 116 ? -14.284 5.670 11.975 1.00 95.19 116 THR A C 1
ATOM 937 O O . THR A 1 116 ? -13.127 5.927 12.308 1.00 95.19 116 THR A O 1
ATOM 940 N N . THR A 1 117 ? -15.105 6.637 11.570 1.00 94.06 117 THR A N 1
ATOM 941 C CA . THR A 1 117 ? -14.678 8.046 11.479 1.00 94.06 117 THR A CA 1
ATOM 942 C C . THR A 1 117 ? -14.353 8.672 12.835 1.00 94.06 117 THR A C 1
ATOM 944 O O . THR A 1 117 ? -13.623 9.652 12.887 1.00 94.06 117 THR A O 1
ATOM 947 N N . ASP A 1 118 ? -14.890 8.114 13.916 1.00 95.81 118 ASP A N 1
ATOM 948 C CA . ASP A 1 118 ? -14.668 8.510 15.308 1.00 95.81 118 ASP A CA 1
ATOM 949 C C . ASP A 1 118 ? -13.453 7.829 15.962 1.00 95.81 118 ASP A C 1
ATOM 951 O O . ASP A 1 118 ? -13.086 8.203 17.075 1.00 95.81 118 ASP A O 1
ATOM 955 N N . ALA A 1 119 ? -12.801 6.874 15.284 1.00 95.50 119 ALA A N 1
ATOM 956 C CA . ALA A 1 119 ? -11.569 6.263 15.778 1.00 95.50 119 ALA A CA 1
ATOM 957 C C . ALA A 1 119 ? -10.462 7.318 15.921 1.00 95.50 119 ALA A C 1
ATOM 959 O O . ALA A 1 119 ? -10.166 8.049 14.963 1.00 95.50 119 ALA A O 1
ATOM 960 N N . SER A 1 120 ? -9.842 7.368 17.103 1.00 97.06 120 SER A N 1
ATOM 961 C CA . SER A 1 120 ? -8.776 8.325 17.408 1.00 97.06 120 SER A CA 1
ATOM 962 C C . SER A 1 120 ? -7.493 8.004 16.642 1.00 97.06 120 SER A C 1
ATOM 964 O O . SER A 1 120 ? -7.273 6.870 16.202 1.00 97.06 120 SER A O 1
ATOM 966 N N . ASP A 1 121 ? -6.608 8.989 16.515 1.00 96.31 121 ASP A N 1
ATOM 967 C CA . ASP A 1 121 ? -5.311 8.790 15.867 1.00 96.31 121 ASP A CA 1
ATOM 968 C C . ASP A 1 121 ? -4.474 7.732 16.598 1.00 96.31 121 ASP A C 1
ATOM 970 O O . ASP A 1 121 ? -3.820 6.910 15.959 1.00 96.31 121 ASP A O 1
ATOM 974 N N . GLU A 1 122 ? -4.539 7.678 17.930 1.00 97.44 122 GLU A N 1
ATOM 975 C CA . GLU A 1 122 ? -3.852 6.657 18.724 1.00 97.44 122 GLU A CA 1
ATOM 976 C C . GLU A 1 122 ? -4.364 5.252 18.407 1.00 97.44 122 GLU A C 1
ATOM 978 O O . GLU A 1 122 ? -3.558 4.329 18.277 1.00 97.44 122 GLU A O 1
ATOM 983 N N . GLU A 1 123 ? -5.680 5.082 18.245 1.00 96.44 123 GLU A N 1
ATOM 984 C CA . GLU A 1 123 ? -6.267 3.801 17.853 1.00 96.44 123 GLU A CA 1
ATOM 985 C C . GLU A 1 123 ? -5.815 3.395 16.444 1.00 96.44 123 GLU A C 1
ATOM 987 O O . GLU A 1 123 ? -5.375 2.258 16.239 1.00 96.44 123 GLU A O 1
ATOM 992 N N . ARG A 1 124 ? -5.866 4.332 15.487 1.00 96.38 124 ARG A N 1
ATOM 993 C CA . ARG A 1 124 ? -5.406 4.117 14.105 1.00 96.38 124 ARG A CA 1
ATOM 994 C C . ARG A 1 124 ? -3.945 3.675 14.088 1.00 96.38 124 ARG A C 1
ATOM 996 O O . ARG A 1 124 ? -3.616 2.627 13.534 1.00 96.38 124 ARG A O 1
ATOM 1003 N N . ILE A 1 125 ? -3.077 4.427 14.765 1.00 96.69 125 ILE A N 1
ATOM 1004 C CA . ILE A 1 125 ? -1.640 4.148 14.865 1.00 96.69 125 ILE A CA 1
ATOM 1005 C C . ILE A 1 125 ? -1.391 2.794 15.534 1.00 96.69 125 ILE A C 1
ATOM 1007 O O . ILE A 1 125 ? -0.556 2.024 15.054 1.00 96.69 125 ILE A O 1
ATOM 1011 N N . ALA A 1 126 ? -2.083 2.494 16.636 1.00 97.19 126 ALA A N 1
ATOM 1012 C CA . ALA A 1 126 ? -1.922 1.234 17.355 1.00 97.19 126 ALA A CA 1
ATOM 1013 C C . ALA A 1 126 ? -2.266 0.032 16.466 1.00 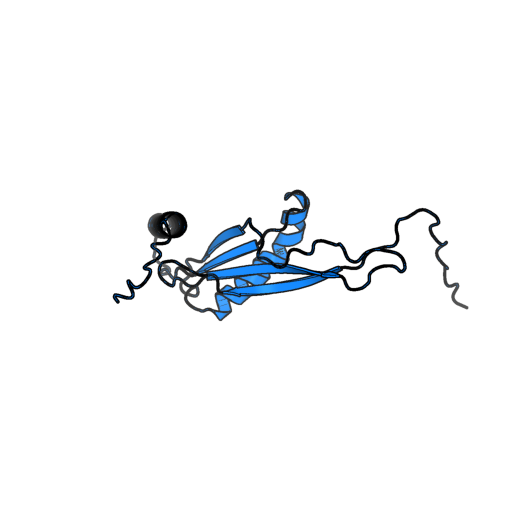97.19 126 ALA A C 1
ATOM 1015 O O . ALA A 1 126 ? -1.499 -0.9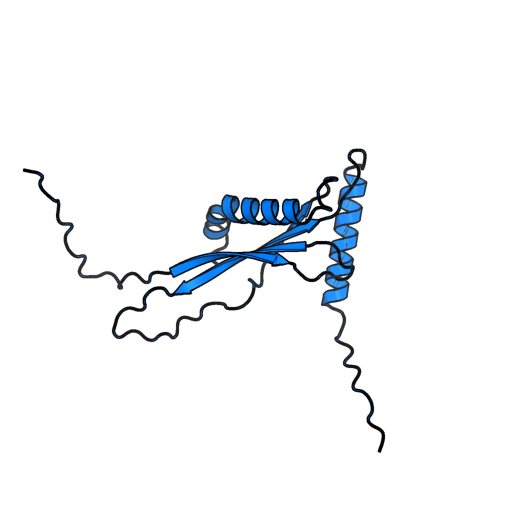31 16.432 1.00 97.19 126 ALA A O 1
ATOM 1016 N N . LYS A 1 127 ? -3.357 0.111 15.694 1.00 95.56 127 LYS A N 1
ATOM 1017 C CA . LYS A 1 127 ? -3.746 -0.949 14.754 1.00 95.56 127 LYS A CA 1
ATOM 1018 C C . LYS A 1 127 ? -2.739 -1.113 13.616 1.00 95.56 127 LYS A C 1
ATOM 1020 O O . LYS A 1 127 ? -2.310 -2.238 13.374 1.00 95.56 127 LYS A O 1
ATOM 1025 N N . CYS A 1 128 ? -2.274 -0.022 12.996 1.00 96.44 128 CYS A N 1
ATOM 1026 C CA . CYS A 1 128 ? -1.284 -0.111 11.911 1.00 96.44 128 CYS A CA 1
ATOM 1027 C C . CYS A 1 128 ? 0.022 -0.744 12.411 1.00 96.44 128 CYS A C 1
ATOM 1029 O O . CYS A 1 128 ? 0.615 -1.593 11.747 1.00 96.44 128 CYS A O 1
ATOM 1031 N N . LYS A 1 129 ? 0.459 -0.357 13.618 1.00 9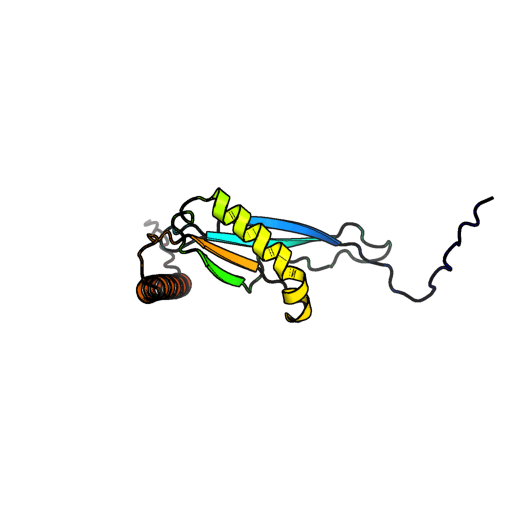6.75 129 LYS A N 1
ATOM 1032 C CA . LYS A 1 129 ? 1.652 -0.918 14.264 1.00 96.75 129 LYS A CA 1
ATOM 1033 C C . LYS A 1 129 ? 1.489 -2.399 14.592 1.00 96.75 129 LYS A C 1
ATOM 1035 O O . LYS A 1 129 ? 2.419 -3.168 14.377 1.00 96.75 129 LYS A O 1
ATOM 1040 N N . ALA A 1 130 ? 0.333 -2.799 15.117 1.00 96.94 130 ALA A N 1
ATOM 1041 C CA . ALA A 1 130 ? 0.065 -4.201 15.411 1.00 96.94 130 ALA A CA 1
ATOM 1042 C C . ALA A 1 130 ? 0.112 -5.050 14.132 1.00 96.94 130 ALA A C 1
ATOM 1044 O O . ALA A 1 130 ? 0.793 -6.075 14.112 1.00 96.94 130 ALA A O 1
ATOM 1045 N N . HIS A 1 131 ? -0.522 -4.575 13.056 1.00 96.19 131 HIS A N 1
ATOM 1046 C CA . HIS A 1 131 ? -0.534 -5.263 11.768 1.00 96.19 131 HIS A CA 1
ATOM 1047 C C . HIS A 1 131 ? 0.878 -5.409 11.174 1.00 96.19 131 HIS A C 1
ATOM 1049 O O . HIS A 1 131 ? 1.297 -6.521 10.858 1.00 96.19 131 HIS A O 1
ATOM 1055 N N . VAL A 1 132 ? 1.672 -4.330 11.090 1.00 94.25 132 VAL A N 1
ATOM 1056 C CA . VAL A 1 132 ? 3.028 -4.422 10.508 1.00 94.25 132 VAL A CA 1
ATOM 1057 C C . VAL A 1 132 ? 3.950 -5.348 11.311 1.00 94.25 132 VAL A C 1
ATOM 1059 O O . VAL A 1 132 ? 4.758 -6.070 10.729 1.00 94.25 132 VAL A O 1
ATOM 1062 N N . LEU A 1 133 ? 3.820 -5.384 12.642 1.00 95.25 133 LEU A N 1
ATOM 1063 C CA . LEU A 1 133 ? 4.589 -6.307 13.481 1.00 95.25 133 LEU A CA 1
ATOM 1064 C C . LEU A 1 133 ? 4.196 -7.769 13.231 1.00 95.25 133 LEU A C 1
ATOM 1066 O O . LEU A 1 133 ? 5.071 -8.640 13.190 1.00 95.25 133 LEU A O 1
ATOM 1070 N N . ALA A 1 134 ? 2.904 -8.038 13.041 1.00 94.75 134 ALA A N 1
ATOM 1071 C CA . ALA A 1 134 ? 2.410 -9.369 12.711 1.00 94.75 134 ALA A CA 1
ATOM 1072 C C . ALA A 1 134 ? 2.875 -9.818 11.314 1.00 94.75 134 ALA A C 1
ATOM 1074 O O . ALA A 1 134 ? 3.386 -10.929 11.181 1.00 94.75 134 ALA A O 1
ATOM 1075 N N . GLU A 1 135 ? 2.837 -8.934 10.312 1.00 93.25 135 GLU A N 1
ATOM 1076 C CA . GLU A 1 135 ? 3.382 -9.184 8.968 1.00 93.25 135 GLU A CA 1
ATOM 1077 C C . GLU A 1 135 ? 4.885 -9.495 8.994 1.00 93.25 135 GLU A C 1
ATOM 1079 O O . GLU A 1 135 ? 5.335 -10.478 8.404 1.00 93.25 135 GLU A O 1
ATOM 1084 N N . ILE A 1 136 ? 5.681 -8.697 9.716 1.00 91.38 136 ILE A N 1
ATOM 1085 C CA . ILE A 1 136 ? 7.123 -8.948 9.883 1.00 91.38 136 ILE A CA 1
ATOM 1086 C C . ILE A 1 136 ? 7.356 -10.315 10.533 1.00 91.38 136 ILE A C 1
ATOM 1088 O O . ILE A 1 136 ? 8.244 -11.058 10.118 1.00 91.38 136 ILE A O 1
ATOM 1092 N N . THR A 1 137 ? 6.562 -10.661 11.545 1.00 93.19 137 THR A N 1
ATOM 1093 C CA . THR A 1 137 ? 6.678 -11.949 12.238 1.00 93.19 137 THR A CA 1
ATOM 1094 C C . THR A 1 137 ? 6.313 -13.110 11.314 1.00 93.19 137 THR A C 1
ATOM 1096 O O . THR A 1 137 ? 7.056 -14.085 11.249 1.00 93.19 137 THR A O 1
ATOM 1099 N N . SER A 1 138 ? 5.216 -12.989 10.562 1.00 89.56 138 SER A N 1
ATOM 1100 C CA . SER A 1 138 ? 4.759 -13.995 9.599 1.00 89.56 138 SER A CA 1
ATOM 1101 C C . SER A 1 138 ? 5.801 -14.253 8.510 1.00 89.56 138 SER A C 1
ATOM 1103 O O . SER A 1 138 ? 6.135 -15.404 8.244 1.00 89.56 138 SER A O 1
ATOM 1105 N N . ARG A 1 139 ? 6.396 -13.194 7.947 1.00 85.44 139 ARG A N 1
ATOM 1106 C CA . ARG A 1 139 ? 7.422 -13.303 6.895 1.00 85.44 139 ARG A CA 1
ATOM 1107 C C . ARG A 1 139 ? 8.745 -13.891 7.380 1.00 85.44 139 ARG A C 1
ATOM 1109 O O . ARG A 1 139 ? 9.465 -14.490 6.590 1.00 85.44 139 ARG A O 1
ATOM 1116 N N . ASN A 1 140 ? 9.072 -13.711 8.657 1.00 87.25 140 ASN A N 1
ATOM 1117 C CA . ASN A 1 140 ? 10.288 -14.258 9.263 1.00 87.25 140 ASN A CA 1
ATOM 1118 C C . ASN A 1 140 ? 10.089 -15.663 9.854 1.00 87.25 140 ASN A C 1
ATOM 1120 O O . ASN A 1 140 ? 11.054 -16.258 10.340 1.00 87.25 140 ASN A O 1
ATOM 1124 N N . ALA A 1 141 ? 8.862 -16.192 9.857 1.00 80.69 141 ALA A N 1
ATOM 1125 C CA . ALA A 1 141 ? 8.608 -17.539 10.335 1.00 80.69 141 ALA A CA 1
ATOM 1126 C C . ALA A 1 141 ? 9.260 -18.558 9.379 1.00 80.69 141 ALA A C 1
ATOM 1128 O O . ALA A 1 141 ? 9.111 -18.439 8.162 1.00 80.69 141 ALA A O 1
ATOM 1129 N N . PRO A 1 142 ? 9.990 -19.563 9.892 1.00 70.81 142 PRO A N 1
ATOM 1130 C CA . PRO A 1 142 ? 10.571 -20.594 9.043 1.00 70.81 142 PRO A CA 1
ATOM 1131 C C . PRO A 1 142 ? 9.456 -21.378 8.342 1.00 70.81 142 PRO A C 1
ATOM 1133 O O . PRO A 1 142 ? 8.507 -21.814 8.996 1.00 70.81 142 PRO A O 1
ATOM 1136 N N . GLU A 1 143 ? 9.580 -21.588 7.027 1.00 62.28 143 GLU A N 1
ATOM 1137 C CA . GLU A 1 143 ? 8.704 -22.504 6.290 1.00 62.28 143 GLU A CA 1
ATOM 1138 C C . GLU A 1 143 ? 8.792 -23.892 6.933 1.00 62.28 143 GLU A C 1
ATOM 1140 O O . GLU A 1 143 ? 9.787 -24.610 6.796 1.00 62.28 143 GLU A O 1
ATOM 1145 N N . ILE A 1 144 ? 7.744 -24.288 7.657 1.00 58.34 144 ILE A N 1
ATOM 1146 C CA . ILE A 1 144 ? 7.600 -25.666 8.112 1.00 58.34 144 ILE A CA 1
ATOM 1147 C C . ILE A 1 144 ? 7.207 -26.482 6.879 1.00 58.34 144 ILE A C 1
ATOM 1149 O O . ILE A 1 144 ? 6.027 -26.657 6.578 1.00 58.34 144 ILE A O 1
ATOM 1153 N N . PHE A 1 145 ? 8.207 -26.981 6.151 1.00 48.28 145 PHE A N 1
ATOM 1154 C CA . PHE A 1 145 ? 8.008 -28.024 5.150 1.00 48.28 145 PHE A CA 1
ATOM 1155 C C . PHE A 1 145 ? 7.539 -29.298 5.859 1.00 48.28 145 PHE A C 1
ATOM 1157 O O . PHE A 1 145 ? 8.335 -30.126 6.305 1.00 48.28 145 PHE A O 1
ATOM 1164 N N . LEU A 1 146 ? 6.222 -29.461 5.967 1.00 47.03 146 LEU A N 1
ATOM 1165 C CA . LEU A 1 146 ? 5.607 -30.741 6.284 1.00 47.03 146 LEU A CA 1
ATOM 1166 C C . LEU A 1 146 ? 5.767 -31.649 5.061 1.00 47.03 146 LEU A C 1
ATOM 1168 O O . LEU A 1 146 ? 4.891 -31.718 4.202 1.00 47.03 146 LEU A O 1
ATOM 1172 N N . TYR A 1 147 ? 6.899 -32.344 4.965 1.00 49.59 147 TYR A N 1
ATOM 1173 C CA . TYR A 1 147 ? 6.979 -33.512 4.095 1.00 49.59 147 TYR A CA 1
ATOM 1174 C C . TYR A 1 147 ? 6.020 -34.576 4.649 1.00 49.59 147 TYR A C 1
ATOM 1176 O O . TYR A 1 147 ? 6.170 -34.969 5.811 1.00 49.59 147 TYR A O 1
ATOM 1184 N N . PRO A 1 148 ? 5.039 -35.068 3.871 1.00 53.12 148 PRO A N 1
ATOM 1185 C CA . PRO A 1 148 ? 4.288 -36.240 4.279 1.00 53.12 148 PRO A CA 1
ATOM 1186 C C . PRO A 1 148 ? 5.261 -37.417 4.335 1.00 53.12 148 PRO A C 1
ATOM 1188 O O . PRO A 1 148 ? 5.874 -37.782 3.331 1.00 53.12 148 PRO A O 1
ATOM 1191 N N . ALA A 1 149 ? 5.419 -38.002 5.521 1.00 49.22 149 ALA A N 1
ATOM 1192 C CA . ALA A 1 149 ? 6.105 -39.271 5.681 1.00 49.22 149 ALA A CA 1
ATOM 1193 C C . ALA A 1 149 ? 5.318 -40.337 4.905 1.00 49.22 149 ALA A C 1
ATOM 1195 O O . ALA A 1 149 ? 4.322 -40.872 5.390 1.00 49.22 149 ALA A O 1
ATOM 1196 N N . THR A 1 150 ? 5.740 -40.633 3.678 1.00 54.59 150 THR A N 1
ATOM 1197 C CA . THR A 1 150 ? 5.329 -41.852 2.986 1.00 54.59 150 THR A CA 1
ATOM 1198 C C . THR A 1 150 ? 5.981 -43.018 3.714 1.00 54.59 150 THR A C 1
ATOM 1200 O O . THR A 1 150 ? 7.143 -43.342 3.471 1.00 54.59 150 THR A O 1
ATOM 1203 N N . GLY A 1 151 ? 5.247 -43.593 4.665 1.00 53.66 151 GLY A N 1
ATOM 1204 C CA . GLY A 1 151 ? 5.575 -44.881 5.258 1.00 53.66 151 GLY A CA 1
ATOM 1205 C C . GLY A 1 151 ? 5.470 -45.971 4.195 1.00 53.66 151 GLY A C 1
ATOM 1206 O O . GLY A 1 151 ? 4.423 -46.115 3.560 1.00 53.66 151 GLY A O 1
ATOM 1207 N N . GLN A 1 152 ? 6.576 -46.683 3.995 1.00 43.03 152 GLN A N 1
ATOM 1208 C CA . GLN A 1 152 ? 6.628 -47.998 3.360 1.00 43.03 152 GLN A CA 1
ATOM 1209 C C . GLN A 1 152 ? 6.495 -49.082 4.427 1.00 43.03 152 GLN A C 1
ATOM 1211 O O . GLN A 1 152 ? 7.019 -48.860 5.544 1.00 43.03 152 GLN A O 1
#